Protein AF-A0A8H4KHN9-F1 (afdb_monomer)

Structure (mmCIF, N/CA/C/O backbone):
data_AF-A0A8H4KHN9-F1
#
_entry.id   AF-A0A8H4KHN9-F1
#
loop_
_atom_site.group_PDB
_atom_site.id
_atom_site.type_symbol
_atom_site.label_atom_id
_atom_site.label_alt_id
_atom_site.label_comp_id
_atom_site.label_asym_id
_atom_site.label_entity_id
_atom_site.label_seq_id
_atom_site.pdbx_PDB_ins_code
_atom_site.Cartn_x
_atom_site.Cartn_y
_atom_site.Cartn_z
_atom_site.occupancy
_atom_site.B_iso_or_equiv
_atom_site.auth_seq_id
_atom_site.auth_comp_id
_atom_site.auth_asym_id
_atom_site.auth_atom_id
_atom_site.pdbx_PDB_model_num
ATOM 1 N N . MET A 1 1 ? -5.898 2.850 61.031 1.00 52.34 1 MET A N 1
ATOM 2 C CA . MET A 1 1 ? -7.218 2.219 60.803 1.00 52.34 1 MET A CA 1
ATOM 3 C C . MET A 1 1 ? -7.145 1.447 59.498 1.00 52.34 1 MET A C 1
ATOM 5 O O . MET A 1 1 ? -6.748 2.032 58.503 1.00 52.34 1 MET A O 1
ATOM 9 N N . SER A 1 2 ? -7.399 0.137 59.516 1.00 74.75 2 SER A N 1
ATOM 10 C CA . SER A 1 2 ? -7.286 -0.709 58.318 1.00 74.75 2 SER A CA 1
ATOM 11 C C . SER A 1 2 ? -8.537 -0.544 57.448 1.00 74.75 2 SER A C 1
ATOM 13 O O . SER A 1 2 ? -9.658 -0.592 57.956 1.00 74.75 2 SER A O 1
ATOM 15 N N . GLU A 1 3 ? -8.353 -0.301 56.149 1.00 82.88 3 GLU A N 1
ATOM 16 C CA . GLU A 1 3 ? -9.468 -0.169 55.214 1.00 82.88 3 GLU A CA 1
ATOM 17 C C . GLU A 1 3 ? -10.210 -1.497 55.030 1.00 82.88 3 GLU A C 1
ATOM 19 O O . GLU A 1 3 ? -9.611 -2.574 54.878 1.00 82.88 3 GLU A O 1
ATOM 24 N N . SER A 1 4 ? -11.540 -1.401 54.952 1.00 90.25 4 SER A N 1
ATOM 25 C CA . SER A 1 4 ? -12.401 -2.542 54.654 1.00 90.25 4 SER A CA 1
ATOM 26 C C . SER A 1 4 ? -12.064 -3.151 53.285 1.00 90.25 4 SER A C 1
ATOM 28 O O . SER A 1 4 ? -11.667 -2.454 52.346 1.00 90.25 4 SER A O 1
ATOM 30 N N . LYS A 1 5 ? -12.270 -4.465 53.136 1.00 90.62 5 LYS A N 1
ATOM 31 C CA . LYS A 1 5 ? -12.085 -5.163 51.849 1.00 90.62 5 LYS A CA 1
ATOM 32 C C . LYS A 1 5 ? -12.948 -4.556 50.732 1.00 90.62 5 LYS A C 1
ATOM 34 O O . LYS A 1 5 ? -12.522 -4.493 49.585 1.00 90.62 5 LYS A O 1
ATOM 39 N N . ALA A 1 6 ? -14.145 -4.074 51.071 1.00 90.50 6 ALA A N 1
ATOM 40 C CA . ALA A 1 6 ? -15.056 -3.457 50.112 1.00 90.50 6 ALA A CA 1
ATOM 41 C C . ALA A 1 6 ? -14.509 -2.133 49.557 1.00 90.50 6 ALA A C 1
ATOM 43 O O . ALA A 1 6 ? -14.646 -1.877 48.362 1.00 90.50 6 ALA A O 1
ATOM 44 N N . THR A 1 7 ? -13.873 -1.316 50.401 1.00 91.75 7 THR A N 1
ATOM 45 C CA . THR A 1 7 ? -13.259 -0.044 49.993 1.00 91.75 7 THR A CA 1
ATOM 46 C C . THR A 1 7 ? -12.111 -0.289 49.018 1.00 91.75 7 THR A C 1
ATOM 48 O O . THR A 1 7 ? -12.114 0.269 47.921 1.00 91.75 7 THR A O 1
ATOM 51 N N . ARG A 1 8 ? -11.211 -1.220 49.358 1.00 91.25 8 ARG A N 1
ATOM 52 C CA . ARG A 1 8 ? -10.087 -1.615 48.496 1.00 91.25 8 ARG A CA 1
ATOM 53 C C . ARG A 1 8 ? -10.543 -2.135 47.134 1.00 91.25 8 ARG A C 1
ATOM 55 O O . ARG A 1 8 ? -10.016 -1.717 46.110 1.00 91.25 8 ARG A O 1
ATOM 62 N N . ASN A 1 9 ? -11.574 -2.981 47.101 1.00 87.81 9 ASN A N 1
ATOM 63 C CA . ASN A 1 9 ? -12.101 -3.509 45.839 1.00 87.81 9 ASN A CA 1
ATOM 64 C C . ASN A 1 9 ? -12.692 -2.414 44.935 1.00 87.81 9 ASN A C 1
ATOM 66 O O . ASN A 1 9 ? -12.562 -2.496 43.716 1.00 87.81 9 ASN A O 1
ATOM 70 N N . ARG A 1 10 ? -13.335 -1.383 45.504 1.00 86.75 10 ARG A N 1
ATOM 71 C CA . ARG A 1 10 ? -13.871 -0.255 44.719 1.00 86.75 10 ARG A CA 1
ATOM 72 C C . ARG A 1 10 ? -12.759 0.618 44.147 1.00 86.75 10 ARG A C 1
ATOM 74 O O . ARG A 1 10 ? -12.836 0.976 42.978 1.00 86.75 10 ARG A O 1
ATOM 81 N N . GLN A 1 11 ? -11.733 0.919 44.944 1.00 89.69 11 GLN A N 1
ATOM 82 C CA . GLN A 1 11 ? -10.565 1.676 44.485 1.00 89.69 11 GLN A CA 1
ATOM 83 C C . GLN A 1 11 ? -9.828 0.928 43.367 1.00 89.69 11 GLN A C 1
ATOM 85 O O . GLN A 1 11 ? -9.587 1.497 42.307 1.00 89.69 11 GLN A O 1
ATOM 90 N N . ALA A 1 12 ? -9.563 -0.369 43.557 1.00 86.75 12 ALA A N 1
ATOM 91 C CA . ALA A 1 12 ? -8.930 -1.203 42.537 1.00 86.75 12 ALA A CA 1
ATOM 92 C C . ALA A 1 12 ? -9.738 -1.219 41.232 1.00 86.75 12 ALA A C 1
ATOM 94 O O . ALA A 1 12 ? -9.168 -1.137 40.148 1.00 86.75 12 ALA A O 1
ATOM 95 N N . GLN A 1 13 ? -11.070 -1.273 41.323 1.00 83.44 13 GLN A N 1
ATOM 96 C CA . GLN A 1 13 ? -11.924 -1.230 40.143 1.00 83.44 13 GLN A CA 1
ATOM 97 C C . GLN A 1 13 ? -11.891 0.132 39.433 1.00 83.44 13 GLN A C 1
ATOM 99 O O . GLN A 1 13 ? -11.886 0.158 38.205 1.00 83.44 13 GLN A O 1
ATOM 104 N N . ALA A 1 14 ? -11.879 1.242 40.174 1.00 86.12 14 ALA A N 1
ATOM 105 C CA . ALA A 1 14 ? -11.797 2.580 39.589 1.00 86.12 14 ALA A CA 1
ATOM 106 C C . ALA A 1 14 ? -10.501 2.751 38.781 1.00 86.12 14 ALA A C 1
ATOM 108 O O . ALA A 1 14 ? -10.564 3.095 37.604 1.00 86.12 14 ALA A O 1
ATOM 109 N N . ILE A 1 15 ? -9.364 2.362 39.366 1.00 88.19 15 ILE A N 1
ATOM 110 C CA . ILE A 1 15 ? -8.051 2.371 38.701 1.00 88.19 15 ILE A CA 1
ATOM 111 C C . ILE A 1 15 ? -8.074 1.508 37.431 1.00 88.19 15 ILE A C 1
ATOM 113 O O . ILE A 1 15 ? -7.540 1.876 36.388 1.00 88.19 15 ILE A O 1
ATOM 117 N N . LEU A 1 16 ? -8.714 0.339 37.500 1.00 83.25 16 LEU A N 1
ATOM 118 C CA . LEU A 1 16 ? -8.806 -0.574 36.365 1.00 83.25 16 LEU A CA 1
ATOM 119 C C . LEU A 1 16 ? -9.617 0.021 35.199 1.00 83.25 16 LEU A C 1
ATOM 121 O O . LEU A 1 16 ? -9.246 -0.159 34.037 1.00 83.25 16 LEU A O 1
ATOM 125 N N . ILE A 1 17 ? -10.718 0.712 35.508 1.00 84.31 17 ILE A N 1
ATOM 126 C CA . ILE A 1 17 ? -11.566 1.394 34.522 1.00 84.31 17 ILE A CA 1
ATOM 127 C C . ILE A 1 17 ? -10.824 2.580 33.902 1.00 84.31 17 ILE A C 1
ATOM 129 O O . ILE A 1 17 ? -10.904 2.754 32.694 1.00 84.31 17 ILE A O 1
ATOM 133 N N . GLU A 1 18 ? -10.075 3.351 34.687 1.00 86.12 18 GLU A N 1
ATOM 134 C CA . GLU A 1 18 ? -9.293 4.482 34.168 1.00 86.12 18 GLU A CA 1
ATOM 135 C C . GLU A 1 18 ? -8.203 4.038 33.189 1.00 86.12 18 GLU A C 1
ATOM 137 O O . GLU A 1 18 ? -8.020 4.666 32.152 1.00 86.12 18 GLU A O 1
ATOM 142 N N . ASN A 1 19 ? -7.514 2.932 33.482 1.00 86.50 19 ASN A N 1
ATOM 143 C CA . ASN A 1 19 ? -6.379 2.493 32.668 1.00 86.50 19 ASN A CA 1
ATOM 144 C C . ASN A 1 19 ? -6.775 1.680 31.429 1.00 86.50 19 ASN A C 1
ATOM 146 O O . ASN A 1 19 ? -6.067 1.695 30.429 1.00 86.50 19 ASN A O 1
ATOM 150 N N . THR A 1 20 ? -7.851 0.892 31.516 1.00 84.44 20 THR A N 1
ATOM 151 C CA . THR A 1 20 ? -8.193 -0.113 30.484 1.00 84.44 20 THR A CA 1
ATOM 152 C C . THR A 1 20 ? -9.673 -0.144 30.120 1.00 84.44 20 THR A C 1
ATOM 154 O O . THR A 1 20 ? -10.089 -0.933 29.270 1.00 84.44 20 THR A O 1
ATOM 157 N N . GLY A 1 21 ? -10.490 0.660 30.795 1.00 82.31 21 GLY A N 1
ATOM 158 C CA . GLY A 1 21 ? -11.908 0.762 30.504 1.00 82.31 21 GLY A CA 1
ATOM 159 C C . GLY A 1 21 ? -12.161 1.658 29.301 1.00 82.31 21 GLY A C 1
ATOM 160 O O . GLY A 1 21 ? -11.414 2.590 29.014 1.00 82.31 21 GLY A O 1
ATOM 161 N N . PHE A 1 22 ? -13.262 1.390 28.616 1.00 84.12 22 PHE A N 1
ATOM 162 C CA . PHE A 1 22 ? -13.767 2.240 27.550 1.00 84.12 22 PHE A CA 1
ATOM 163 C C . PHE A 1 22 ? -15.240 2.555 27.796 1.00 84.12 22 PHE A C 1
ATOM 165 O O . PHE A 1 22 ? -15.993 1.768 28.383 1.00 84.12 22 PHE A O 1
ATOM 172 N N . LEU A 1 23 ? -15.638 3.754 27.380 1.00 85.38 23 LEU A N 1
ATOM 173 C CA . LEU A 1 23 ? -17.018 4.200 27.465 1.00 85.38 23 LEU A CA 1
ATOM 174 C C . LEU A 1 23 ? -17.820 3.510 26.360 1.00 85.38 23 LEU A C 1
ATOM 176 O O . LEU A 1 23 ? -17.459 3.589 25.189 1.00 85.38 23 LEU A O 1
ATOM 180 N N . ILE A 1 24 ? -18.908 2.847 26.739 1.00 84.81 24 ILE A N 1
ATOM 181 C CA . ILE A 1 24 ? -19.846 2.229 25.799 1.00 84.81 24 ILE A CA 1
ATOM 182 C C . ILE A 1 24 ? -21.194 2.935 25.847 1.00 84.81 24 ILE A C 1
ATOM 184 O O . ILE A 1 24 ? -21.484 3.710 26.765 1.00 84.81 24 ILE A O 1
ATOM 188 N N . MET A 1 25 ? -22.039 2.622 24.864 1.00 83.50 25 MET A N 1
ATOM 189 C CA . MET A 1 25 ? -23.437 3.034 24.887 1.00 83.50 25 MET A CA 1
ATOM 190 C C . MET A 1 25 ? -24.092 2.607 26.207 1.00 83.50 25 MET A C 1
ATOM 192 O O . MET A 1 25 ? -23.848 1.494 26.689 1.00 83.50 25 MET A O 1
ATOM 196 N N . PRO A 1 26 ? -24.887 3.489 26.834 1.00 83.62 26 PRO A N 1
ATOM 197 C CA . PRO A 1 26 ? -25.480 3.186 28.117 1.00 83.62 26 PRO A CA 1
ATOM 198 C C . PRO A 1 26 ? -26.442 2.005 27.984 1.00 83.62 26 PRO A C 1
ATOM 200 O O . PRO A 1 26 ? -27.296 1.959 27.106 1.00 83.62 26 PRO A O 1
ATOM 203 N N . CYS A 1 27 ? -26.287 1.019 28.865 1.00 84.00 27 CYS A N 1
ATOM 204 C CA . CYS A 1 27 ? -27.219 -0.097 28.927 1.00 84.00 27 CYS A CA 1
ATOM 205 C C . CYS A 1 27 ? -28.542 0.338 29.575 1.00 84.00 27 CYS A C 1
ATOM 207 O O . CYS A 1 27 ? -28.587 1.349 30.281 1.00 84.00 27 CYS A O 1
ATOM 209 N N . GLY A 1 28 ? -29.592 -0.481 29.449 1.00 83.06 28 GLY A N 1
ATOM 210 C CA . GLY A 1 28 ? -30.911 -0.192 30.036 1.00 83.06 28 GLY A CA 1
ATOM 211 C C . GLY A 1 28 ? -30.921 -0.002 31.563 1.00 83.06 28 GLY A C 1
ATOM 212 O O . GLY A 1 28 ? -31.912 0.450 32.123 1.00 83.06 28 GLY A O 1
ATOM 213 N N . TYR A 1 29 ? -29.819 -0.312 32.257 1.00 84.19 29 TYR A N 1
ATOM 214 C CA . TYR A 1 29 ? -29.619 0.026 33.669 1.00 84.19 29 TYR A CA 1
ATOM 215 C C . TYR A 1 29 ? -29.008 1.424 33.881 1.00 84.19 29 TYR A C 1
ATOM 217 O O . TYR A 1 29 ? -29.370 2.119 34.836 1.00 84.19 29 TYR A O 1
ATOM 225 N N . CYS A 1 30 ? -28.043 1.808 33.041 1.00 87.62 30 CYS A N 1
ATOM 226 C CA . CYS A 1 30 ? -27.278 3.051 33.155 1.00 87.62 30 CYS A CA 1
ATOM 227 C C . CYS A 1 30 ? -28.046 4.248 32.584 1.00 87.62 30 CYS A C 1
ATOM 229 O O . CYS A 1 30 ? -28.037 5.315 33.196 1.00 87.62 30 CYS A O 1
ATOM 231 N N . GLU A 1 31 ? -28.743 4.049 31.464 1.00 88.62 31 GLU A N 1
ATOM 232 C CA . GLU A 1 31 ? -29.464 5.098 30.739 1.00 88.62 31 GLU A CA 1
ATOM 233 C C . GLU A 1 31 ? -30.548 5.786 31.592 1.00 88.62 31 GLU A C 1
ATOM 235 O O . GLU A 1 31 ? -30.469 7.005 31.752 1.00 88.62 31 GLU A O 1
ATOM 240 N N . PRO A 1 32 ? -31.466 5.069 32.281 1.00 92.69 32 PRO A N 1
ATOM 241 C CA . PRO A 1 32 ? -32.512 5.721 33.079 1.00 92.69 32 PRO A CA 1
ATOM 242 C C . PRO A 1 32 ? -31.973 6.456 34.313 1.00 92.69 32 PRO A C 1
ATOM 244 O O . PRO A 1 32 ? -32.683 7.243 34.931 1.00 92.69 32 PRO A O 1
ATOM 247 N N . ARG A 1 33 ? -30.727 6.171 34.712 1.00 91.00 33 ARG A N 1
ATOM 248 C CA . ARG A 1 33 ? -30.069 6.775 35.878 1.00 91.00 33 ARG A CA 1
ATOM 249 C C . ARG A 1 33 ? -29.111 7.905 35.503 1.00 91.00 33 ARG A C 1
ATOM 251 O O . ARG A 1 33 ? -28.454 8.439 36.392 1.00 91.00 33 ARG A O 1
ATOM 258 N N . GLY A 1 34 ? -28.982 8.230 34.214 1.00 89.38 34 GLY A N 1
ATOM 259 C CA . GLY A 1 34 ? -28.007 9.212 33.734 1.00 89.38 34 GLY A CA 1
ATOM 260 C C . GLY A 1 34 ? -26.556 8.817 34.035 1.00 89.38 34 GLY A C 1
ATOM 261 O O . GLY A 1 34 ? -25.696 9.682 34.191 1.00 89.38 34 GLY A O 1
ATOM 262 N N . LEU A 1 35 ? -26.274 7.515 34.167 1.00 86.19 35 LEU A N 1
ATOM 263 C CA . LEU A 1 35 ? -24.938 7.010 34.469 1.00 86.19 35 LEU A CA 1
ATOM 264 C C . LEU A 1 35 ? -24.182 6.690 33.180 1.00 86.19 35 LEU A C 1
ATOM 266 O O . LEU A 1 35 ? -24.725 6.101 32.247 1.00 86.19 35 LEU A O 1
ATOM 270 N N . LYS A 1 36 ? -22.884 6.999 33.167 1.00 84.25 36 LYS A N 1
ATOM 271 C CA . LYS A 1 36 ? -21.969 6.545 32.115 1.00 84.25 36 LYS A CA 1
ATOM 272 C C . LYS A 1 36 ? -21.735 5.042 32.247 1.00 84.25 36 LYS A C 1
ATOM 274 O O . LYS A 1 36 ? -21.476 4.551 33.348 1.00 84.25 36 LYS A O 1
ATOM 279 N N . CYS A 1 37 ? -21.817 4.317 31.134 1.00 85.44 37 CYS A N 1
ATOM 280 C CA . CYS A 1 37 ? -21.574 2.882 31.120 1.00 85.44 37 CYS A CA 1
ATOM 281 C C . CYS A 1 37 ?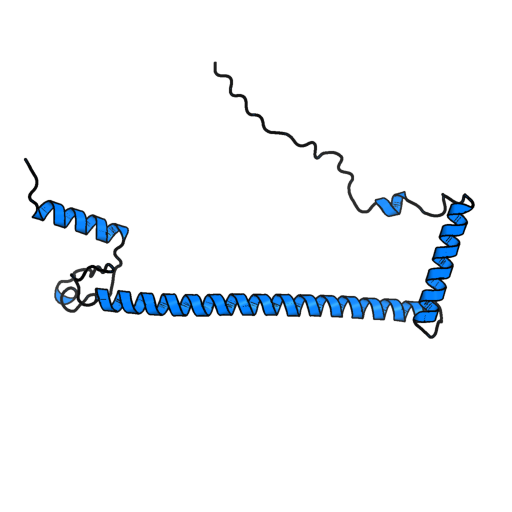 -20.131 2.600 30.708 1.00 85.44 37 CYS A C 1
ATOM 283 O O . CYS A 1 37 ? -19.720 2.885 29.587 1.00 85.44 37 CYS A O 1
ATOM 285 N N . TRP A 1 38 ? -19.367 2.052 31.644 1.00 81.69 38 TRP A N 1
ATOM 286 C CA . TRP A 1 38 ? -17.983 1.662 31.421 1.00 81.69 38 TRP A CA 1
ATOM 287 C C . TRP A 1 38 ? -17.913 0.160 31.197 1.00 81.69 38 TRP A C 1
ATOM 289 O O . TRP A 1 38 ? -18.398 -0.619 32.024 1.00 81.69 38 TRP A O 1
ATOM 299 N N . ALA A 1 39 ? -17.296 -0.235 30.090 1.00 80.06 39 ALA A N 1
ATOM 300 C CA . ALA A 1 39 ? -16.965 -1.618 29.814 1.00 80.06 39 ALA A CA 1
ATOM 301 C C . ALA A 1 39 ? -15.464 -1.835 29.965 1.00 80.06 39 ALA A C 1
ATOM 303 O O . ALA A 1 39 ? -14.646 -0.957 29.695 1.00 80.06 39 ALA A O 1
ATOM 304 N N . LYS A 1 4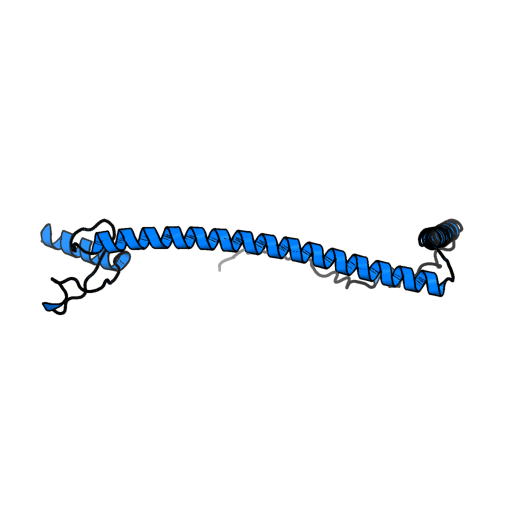0 ? -15.118 -3.044 30.390 1.00 80.75 40 LYS A N 1
ATOM 305 C CA . LYS A 1 40 ? -13.766 -3.568 30.312 1.00 80.75 40 LYS A CA 1
ATOM 306 C C . LYS A 1 40 ? -13.858 -5.022 29.892 1.00 80.75 40 LYS A C 1
ATOM 308 O O . LYS A 1 40 ? -14.709 -5.766 30.381 1.00 80.75 40 LYS A O 1
ATOM 313 N N . GLU A 1 41 ? -12.945 -5.429 29.029 1.00 73.12 41 GLU A N 1
ATOM 314 C CA . GLU A 1 41 ? -12.826 -6.819 28.629 1.00 73.12 41 GLU A CA 1
ATOM 315 C C . GLU A 1 41 ? -12.555 -7.740 29.838 1.00 73.12 41 GLU A C 1
ATOM 317 O O . GLU A 1 41 ? -11.726 -7.448 30.716 1.00 73.12 41 GLU A O 1
ATOM 322 N N . GLY A 1 42 ? -13.320 -8.835 29.907 1.00 70.12 42 GLY A N 1
ATOM 323 C CA . GLY A 1 42 ? -13.257 -9.830 30.981 1.00 70.12 42 GLY A CA 1
ATOM 324 C C . GLY A 1 42 ? -13.902 -9.408 32.308 1.00 70.12 42 GLY A C 1
ATOM 325 O O . GLY A 1 42 ? -13.709 -10.093 33.310 1.00 70.12 42 GLY A O 1
ATOM 326 N N . TYR A 1 43 ? -14.637 -8.290 32.354 1.00 71.44 43 TYR A N 1
ATOM 327 C CA . TYR A 1 43 ? -15.328 -7.813 33.558 1.00 71.44 43 TYR A CA 1
ATOM 328 C C . TYR A 1 43 ? -16.836 -7.664 33.319 1.00 71.44 43 TYR A C 1
ATOM 330 O O . TYR A 1 43 ? -17.291 -6.734 32.664 1.00 71.44 43 TYR A O 1
ATOM 338 N N . SER A 1 44 ? -17.626 -8.539 33.941 1.00 62.56 44 SER A N 1
ATOM 339 C CA . SER A 1 44 ? -19.048 -8.757 33.634 1.00 62.56 44 SER A CA 1
ATOM 340 C C . SER A 1 44 ? -20.045 -7.880 34.407 1.00 62.56 44 SER A C 1
ATOM 342 O O . SER A 1 44 ? -21.208 -8.249 34.570 1.00 62.56 44 SER A O 1
ATOM 344 N N . LYS A 1 45 ? -19.649 -6.697 34.905 1.00 71.56 45 LYS A N 1
ATOM 345 C CA . LYS A 1 45 ? -20.608 -5.828 35.628 1.00 71.56 45 LYS A CA 1
ATOM 346 C C . LYS A 1 45 ? -21.680 -5.218 34.722 1.00 71.56 45 LYS A C 1
ATOM 348 O O . LYS A 1 45 ? -22.713 -4.784 35.225 1.00 71.56 45 LYS A O 1
ATOM 353 N N . CYS A 1 46 ? -21.449 -5.195 33.413 1.00 72.81 46 CYS A N 1
ATOM 354 C CA . CYS A 1 46 ? -22.439 -4.803 32.423 1.00 72.81 46 CYS A CA 1
ATOM 355 C C . CYS A 1 46 ? -22.603 -5.938 31.414 1.00 72.81 46 CYS A C 1
ATOM 357 O O . CYS A 1 46 ? -21.640 -6.306 30.760 1.00 72.81 46 CYS A O 1
ATOM 359 N N . ALA A 1 47 ? -23.819 -6.451 31.219 1.00 70.00 47 ALA A N 1
ATOM 360 C CA . ALA A 1 47 ? -24.076 -7.524 30.250 1.00 70.00 47 ALA A CA 1
ATOM 361 C C . ALA A 1 47 ? -23.704 -7.155 28.797 1.00 70.00 47 ALA A C 1
ATOM 363 O O . ALA A 1 47 ? -23.570 -8.028 27.944 1.00 70.00 47 ALA A O 1
ATOM 364 N N . GLN A 1 48 ? -23.546 -5.862 28.493 1.00 73.38 48 GLN A N 1
ATOM 365 C CA . GLN A 1 48 ? -23.122 -5.406 27.172 1.00 73.38 48 GLN A CA 1
ATOM 366 C C . GLN A 1 48 ? -21.599 -5.477 26.966 1.00 73.38 48 GLN A C 1
ATOM 368 O O . GLN A 1 48 ? -21.173 -5.517 25.815 1.00 73.38 48 GLN A O 1
ATOM 373 N N . SER A 1 49 ? -20.777 -5.549 28.026 1.00 74.38 49 SER A N 1
ATOM 374 C CA . SER A 1 49 ? -19.308 -5.543 27.900 1.00 74.38 49 SER A CA 1
ATOM 375 C C . SER A 1 49 ? -18.786 -6.695 27.048 1.00 74.38 49 SER A C 1
ATOM 377 O O . SER A 1 49 ? -17.902 -6.493 26.222 1.00 74.38 49 SER A O 1
ATOM 379 N N . ASP A 1 50 ? -19.367 -7.884 27.207 1.00 78.38 50 ASP A N 1
ATOM 380 C CA . ASP A 1 50 ? -18.920 -9.088 26.504 1.00 78.38 50 ASP A CA 1
ATOM 381 C C . ASP A 1 50 ? -19.280 -9.038 25.016 1.00 78.38 50 ASP A C 1
ATOM 383 O O . ASP A 1 50 ? -18.502 -9.479 24.173 1.00 78.38 50 ASP A O 1
ATOM 387 N N . ARG A 1 51 ? -20.427 -8.429 24.678 1.00 81.50 51 ARG A N 1
ATOM 388 C CA . ARG A 1 51 ? -20.830 -8.197 23.283 1.00 81.50 51 ARG A CA 1
ATOM 389 C C . ARG A 1 51 ? -19.888 -7.218 22.593 1.00 81.50 51 ARG A C 1
ATOM 391 O O . ARG A 1 51 ? -19.431 -7.503 21.494 1.00 81.50 51 ARG A O 1
ATOM 398 N N . PHE A 1 52 ? -19.563 -6.104 23.250 1.00 80.06 52 PHE A N 1
ATOM 399 C CA . PHE A 1 52 ? -18.610 -5.134 22.710 1.00 80.06 52 PHE A CA 1
ATOM 400 C C . PHE A 1 52 ? -17.204 -5.721 22.579 1.00 80.06 52 PHE A C 1
ATOM 402 O O . PHE A 1 52 ? -16.548 -5.476 21.576 1.00 80.06 52 PHE A O 1
ATOM 409 N N . ALA A 1 53 ? -16.750 -6.528 23.541 1.00 81.50 53 ALA A N 1
ATOM 410 C CA . ALA A 1 53 ? -15.460 -7.207 23.440 1.00 81.50 53 ALA A CA 1
ATOM 411 C C . ALA A 1 53 ? -15.426 -8.202 22.267 1.00 81.50 53 ALA A C 1
ATOM 413 O O . ALA A 1 53 ? -14.462 -8.223 21.507 1.00 81.50 53 ALA A O 1
ATOM 414 N N . ALA A 1 54 ? -16.484 -8.997 22.083 1.00 85.38 54 ALA A N 1
ATOM 415 C CA . ALA A 1 54 ? -16.581 -9.926 20.958 1.00 85.38 54 ALA A CA 1
ATOM 416 C C . ALA A 1 54 ? -16.586 -9.199 19.605 1.00 85.38 54 ALA A C 1
ATOM 418 O O . ALA A 1 54 ? -15.892 -9.622 18.681 1.00 85.38 54 ALA A O 1
ATOM 419 N N . GLU A 1 55 ? -17.328 -8.096 19.513 1.00 87.31 55 GLU A N 1
ATOM 420 C CA . GLU A 1 55 ? -17.398 -7.274 18.308 1.00 87.31 55 GLU A CA 1
ATOM 421 C C . GLU A 1 55 ? -16.070 -6.573 18.017 1.00 87.31 55 GLU A C 1
ATOM 423 O O . GLU A 1 55 ? -15.599 -6.598 16.884 1.00 87.31 55 GLU A O 1
ATOM 428 N N . LYS A 1 56 ? -15.403 -6.040 19.046 1.00 86.31 56 LYS A N 1
ATOM 429 C CA . LYS A 1 56 ? -14.060 -5.466 18.919 1.00 86.31 56 LYS A CA 1
ATOM 430 C C . LYS A 1 56 ? -13.081 -6.486 18.334 1.00 86.31 56 LYS A C 1
ATOM 432 O O . LYS A 1 56 ? -12.445 -6.199 17.332 1.00 86.31 56 LYS A O 1
ATOM 437 N N . ARG A 1 57 ? -13.046 -7.709 18.876 1.00 90.06 57 ARG A N 1
ATOM 438 C CA . ARG A 1 57 ? -12.197 -8.788 18.340 1.00 90.06 57 ARG A CA 1
ATOM 439 C C . ARG A 1 57 ? -12.572 -9.209 16.921 1.00 90.06 57 ARG A C 1
ATOM 441 O O . ARG A 1 57 ? -11.753 -9.817 16.240 1.00 90.06 57 ARG A O 1
ATOM 448 N N . ARG A 1 58 ? -13.834 -9.037 16.508 1.00 95.44 58 ARG A N 1
ATOM 449 C CA . ARG A 1 58 ? -14.267 -9.293 15.125 1.00 95.44 58 ARG A CA 1
ATOM 450 C C . ARG A 1 58 ? -13.678 -8.236 14.200 1.00 95.44 58 ARG A C 1
ATOM 452 O O . ARG A 1 58 ? -13.058 -8.608 13.214 1.00 95.44 58 ARG A O 1
ATOM 459 N N . LEU A 1 59 ? -13.819 -6.965 14.570 1.00 95.94 59 LEU A N 1
ATOM 460 C CA . LEU A 1 59 ? -13.282 -5.838 13.813 1.00 95.94 59 LEU A CA 1
ATOM 461 C C . LEU A 1 59 ? -11.756 -5.872 13.729 1.00 95.94 59 LEU A C 1
ATOM 463 O O . LEU A 1 59 ? -11.238 -5.721 12.637 1.00 95.94 59 LEU A O 1
ATOM 467 N N . GLU A 1 60 ? -11.052 -6.168 14.823 1.00 94.19 60 GLU A N 1
ATOM 468 C CA . GLU A 1 60 ? -9.582 -6.301 14.825 1.00 94.19 60 GLU A CA 1
ATOM 469 C C . GLU A 1 60 ? -9.097 -7.374 13.832 1.00 94.19 60 GLU A C 1
ATOM 471 O O . GLU A 1 60 ? -8.086 -7.196 13.164 1.00 94.19 60 GLU A O 1
ATOM 476 N N . ARG A 1 61 ? -9.840 -8.480 13.679 1.00 97.50 61 ARG A N 1
ATOM 477 C CA . ARG A 1 61 ? -9.521 -9.516 12.680 1.00 97.50 61 ARG A CA 1
ATOM 478 C C . ARG A 1 61 ? -9.793 -9.055 11.252 1.00 97.50 61 ARG A C 1
ATOM 480 O O . ARG A 1 61 ? -9.053 -9.412 10.346 1.00 97.50 61 ARG A O 1
ATOM 487 N N . GLU A 1 62 ? -10.880 -8.320 11.038 1.00 97.44 62 GLU A N 1
ATOM 488 C CA . GLU A 1 62 ? -11.211 -7.764 9.720 1.00 97.44 62 GLU A CA 1
ATOM 489 C C . GLU A 1 62 ? -10.214 -6.675 9.307 1.00 97.44 62 GLU A C 1
ATOM 491 O O . GLU A 1 62 ? -9.808 -6.633 8.149 1.00 97.44 62 GLU A O 1
ATOM 496 N N . GLU A 1 63 ? -9.771 -5.858 10.263 1.00 97.75 63 GLU A N 1
ATOM 497 C CA . GLU A 1 63 ? -8.700 -4.876 10.109 1.00 97.75 63 GLU A CA 1
ATOM 498 C C . GLU A 1 63 ? -7.388 -5.560 9.717 1.00 97.75 63 GLU A C 1
ATOM 500 O O . GLU A 1 63 ? -6.836 -5.232 8.673 1.00 97.75 63 GLU A O 1
ATOM 505 N N . GLU A 1 64 ? -6.953 -6.586 10.455 1.00 97.88 64 GLU A N 1
ATOM 506 C CA . GLU A 1 64 ? -5.732 -7.338 10.131 1.00 97.88 64 GLU A CA 1
ATOM 507 C C . GLU A 1 64 ? -5.782 -7.956 8.719 1.00 97.88 64 GLU A C 1
ATOM 509 O O . GLU A 1 64 ? -4.792 -7.945 7.984 1.00 97.88 64 GLU A O 1
ATOM 514 N N . VAL A 1 65 ? -6.934 -8.488 8.295 1.00 98.12 65 VAL A N 1
ATOM 515 C CA . VAL A 1 65 ? -7.098 -9.020 6.930 1.00 98.12 65 VAL A CA 1
ATOM 516 C C . VAL A 1 65 ? -6.967 -7.907 5.887 1.00 98.12 65 VAL A C 1
ATOM 518 O O . VAL A 1 65 ? -6.240 -8.082 4.907 1.00 98.12 65 VAL A O 1
ATOM 521 N N . ALA A 1 66 ? -7.625 -6.767 6.105 1.00 98.12 66 ALA A N 1
ATOM 522 C CA . ALA A 1 66 ? -7.562 -5.626 5.196 1.00 98.12 66 ALA A CA 1
ATOM 523 C C . ALA A 1 66 ? -6.147 -5.021 5.118 1.00 98.12 66 ALA A C 1
ATOM 525 O O . ALA A 1 66 ? -5.686 -4.657 4.035 1.00 98.12 66 ALA A O 1
ATOM 526 N N . GLU A 1 67 ? -5.427 -4.954 6.239 1.00 98.19 67 GLU A N 1
ATOM 527 C CA . GLU A 1 67 ? -4.033 -4.503 6.289 1.00 98.19 67 GLU A CA 1
ATOM 528 C C . GLU A 1 67 ? -3.108 -5.431 5.495 1.00 98.19 67 GLU A C 1
ATOM 530 O O . GLU A 1 67 ? -2.281 -4.970 4.704 1.00 98.19 67 GLU A O 1
ATOM 535 N N . ASN A 1 68 ? -3.274 -6.746 5.645 1.00 98.06 68 ASN A N 1
ATOM 536 C CA . ASN A 1 68 ? -2.500 -7.722 4.883 1.00 98.06 68 ASN A CA 1
ATOM 537 C C . ASN A 1 68 ? -2.778 -7.633 3.374 1.00 98.0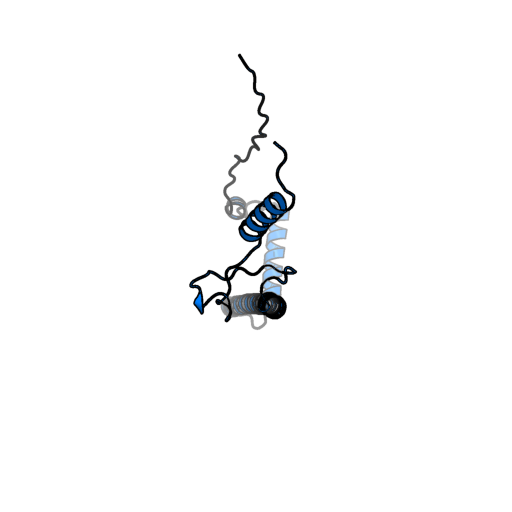6 68 ASN A C 1
ATOM 539 O O . ASN A 1 68 ? -1.846 -7.721 2.571 1.00 98.06 68 ASN A O 1
ATOM 543 N N . GLU A 1 69 ? -4.035 -7.429 2.975 1.00 98.31 69 GLU A N 1
ATOM 544 C CA . GLU A 1 69 ? -4.405 -7.218 1.571 1.00 98.31 69 GLU A CA 1
ATOM 545 C C . GLU A 1 69 ? -3.762 -5.942 1.006 1.00 98.31 69 GLU A C 1
ATOM 547 O O . GLU A 1 69 ? -3.188 -5.961 -0.087 1.00 98.31 69 GLU A O 1
ATOM 552 N N . LEU A 1 70 ? -3.764 -4.852 1.779 1.00 98.25 70 LEU A N 1
ATOM 553 C CA . LEU A 1 70 ? -3.110 -3.602 1.393 1.00 98.25 70 LEU A CA 1
ATOM 554 C C . LEU A 1 70 ? -1.606 -3.795 1.152 1.00 98.25 70 LEU A C 1
ATOM 556 O O . LEU A 1 70 ? -1.075 -3.306 0.151 1.00 98.25 70 LEU A O 1
ATOM 560 N N . LEU A 1 71 ? -0.924 -4.536 2.030 1.00 98.19 71 LEU A N 1
ATOM 561 C CA . LEU A 1 71 ? 0.502 -4.840 1.877 1.00 98.19 71 LEU A CA 1
ATOM 562 C C . LEU A 1 71 ? 0.786 -5.649 0.604 1.00 98.19 71 LEU A C 1
ATOM 564 O O . LEU A 1 71 ? 1.751 -5.358 -0.106 1.00 98.19 71 LEU A O 1
ATOM 568 N N . GLN A 1 72 ? -0.058 -6.631 0.277 1.00 98.00 72 GLN A N 1
ATOM 569 C CA . GLN A 1 72 ? 0.079 -7.415 -0.956 1.00 98.00 72 GLN A CA 1
ATOM 570 C C . GLN A 1 72 ? -0.119 -6.550 -2.205 1.00 98.00 72 GLN A C 1
ATOM 572 O O . GLN A 1 72 ? 0.675 -6.622 -3.146 1.00 98.00 72 GLN A O 1
ATOM 577 N N . LEU A 1 73 ? -1.136 -5.687 -2.209 1.00 97.75 73 LEU A N 1
ATOM 578 C CA . LEU A 1 73 ? -1.375 -4.758 -3.315 1.00 97.75 73 LEU A CA 1
ATOM 579 C C . LEU A 1 73 ? -0.207 -3.781 -3.493 1.00 97.75 73 LEU A C 1
ATOM 581 O O . LEU A 1 73 ? 0.209 -3.509 -4.620 1.00 97.75 73 LEU A O 1
ATOM 585 N N . GLN A 1 74 ? 0.381 -3.295 -2.398 1.00 98.19 74 GLN A N 1
ATOM 586 C CA . GLN A 1 74 ? 1.557 -2.428 -2.457 1.00 98.19 74 GLN A CA 1
ATOM 587 C C . GLN A 1 74 ? 2.762 -3.135 -3.101 1.00 98.19 74 GLN A C 1
ATOM 589 O O . GLN A 1 74 ? 3.486 -2.522 -3.891 1.00 98.19 74 GLN A O 1
ATOM 594 N N . GLN A 1 75 ? 2.968 -4.424 -2.814 1.00 98.25 75 GLN A N 1
ATOM 595 C CA . GLN A 1 75 ? 4.013 -5.223 -3.466 1.00 98.25 75 GLN A CA 1
ATOM 596 C C . GLN A 1 75 ? 3.773 -5.332 -4.977 1.00 98.25 75 GLN A C 1
ATOM 598 O O . GLN A 1 75 ? 4.685 -5.058 -5.758 1.00 98.25 75 GLN A O 1
ATOM 603 N N . GLN A 1 76 ? 2.540 -5.623 -5.397 1.00 98.19 76 GLN A N 1
ATOM 604 C CA . GLN A 1 76 ? 2.187 -5.704 -6.820 1.00 98.19 76 GLN A CA 1
ATOM 605 C C . GLN A 1 76 ? 2.423 -4.375 -7.547 1.00 98.19 76 GLN A C 1
ATOM 607 O O . GLN A 1 76 ? 2.973 -4.353 -8.650 1.00 98.19 76 GLN A O 1
ATOM 612 N N . VAL A 1 77 ? 2.069 -3.246 -6.924 1.00 98.50 77 VAL A N 1
ATOM 613 C CA . VAL A 1 77 ? 2.347 -1.916 -7.486 1.00 98.50 77 VAL A CA 1
ATOM 614 C C . VAL A 1 77 ? 3.848 -1.718 -7.700 1.00 98.50 77 VAL A C 1
ATOM 616 O O . VAL A 1 77 ? 4.252 -1.273 -8.775 1.00 98.50 77 VAL A O 1
ATOM 619 N N . ASN A 1 78 ? 4.686 -2.094 -6.733 1.00 97.81 78 ASN A N 1
ATOM 620 C CA . ASN A 1 78 ? 6.142 -1.970 -6.854 1.00 97.81 78 ASN A CA 1
ATOM 621 C C . ASN A 1 78 ? 6.717 -2.852 -7.976 1.00 97.81 78 ASN A C 1
ATOM 623 O O . ASN A 1 78 ? 7.603 -2.416 -8.722 1.00 97.81 78 ASN A O 1
ATOM 627 N N . GLU A 1 79 ? 6.203 -4.071 -8.141 1.00 98.25 79 GLU A N 1
ATOM 628 C CA . GLU A 1 79 ? 6.595 -4.975 -9.227 1.00 98.25 79 GLU A CA 1
ATOM 629 C C . GLU A 1 79 ? 6.224 -4.404 -10.601 1.00 98.25 79 GLU A C 1
ATOM 631 O O . GLU A 1 79 ? 7.061 -4.350 -11.515 1.00 98.25 79 GLU A O 1
ATOM 636 N N . HIS A 1 80 ? 4.984 -3.929 -10.744 1.00 97.88 80 HIS A N 1
ATOM 637 C CA . HIS A 1 80 ? 4.495 -3.326 -11.980 1.00 97.88 80 HIS A CA 1
ATOM 638 C C . HIS A 1 80 ? 5.228 -2.028 -12.315 1.00 97.88 80 HIS A C 1
ATOM 640 O O . HIS A 1 80 ? 5.597 -1.825 -13.475 1.00 97.88 80 HIS A O 1
ATOM 646 N N . LEU A 1 81 ? 5.521 -1.195 -11.317 1.00 98.44 81 LEU A N 1
ATOM 647 C CA . LEU A 1 81 ? 6.312 0.019 -11.491 1.00 98.44 81 LEU A CA 1
ATOM 648 C C . LEU A 1 81 ? 7.734 -0.307 -11.960 1.00 98.44 81 LEU A C 1
ATOM 650 O O . LEU A 1 81 ? 8.210 0.268 -12.937 1.00 98.44 81 LEU A O 1
ATOM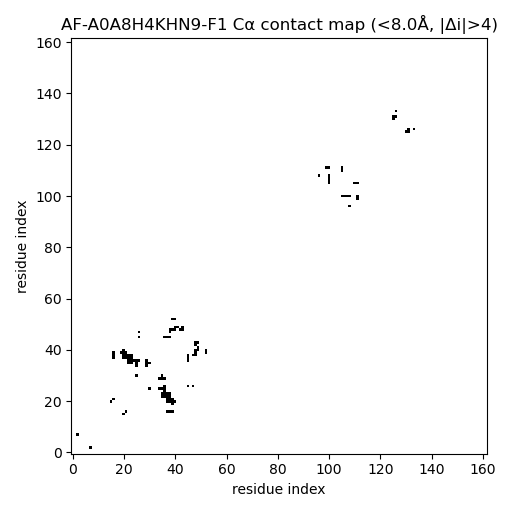 654 N N . SER A 1 82 ? 8.386 -1.290 -11.338 1.00 97.88 82 SER A N 1
ATOM 655 C CA . SER A 1 82 ? 9.726 -1.737 -11.738 1.00 97.88 82 SER A CA 1
ATOM 656 C C . SER A 1 82 ? 9.745 -2.264 -13.175 1.00 97.88 82 SER A C 1
ATOM 658 O O . SER A 1 82 ? 10.672 -1.987 -13.941 1.00 97.88 82 SER A O 1
ATOM 660 N N . ARG A 1 83 ? 8.710 -3.012 -13.578 1.00 98.00 83 ARG A N 1
ATOM 661 C CA . ARG A 1 83 ? 8.548 -3.471 -14.964 1.00 98.00 83 ARG A CA 1
ATOM 662 C C . ARG A 1 83 ? 8.356 -2.299 -15.925 1.00 98.00 83 ARG A C 1
ATOM 664 O O . ARG A 1 83 ? 8.980 -2.294 -16.984 1.00 98.00 83 ARG A O 1
ATOM 671 N N . LEU A 1 84 ? 7.530 -1.322 -15.559 1.00 98.38 84 LEU A N 1
ATOM 672 C CA . LEU A 1 84 ? 7.280 -0.133 -16.370 1.00 98.38 84 LEU A CA 1
ATOM 673 C C . LEU A 1 84 ? 8.559 0.684 -16.574 1.00 98.38 84 LEU A C 1
ATOM 675 O O . LEU A 1 84 ? 8.876 1.047 -17.703 1.00 98.38 84 LEU A O 1
ATOM 679 N N . MET A 1 85 ? 9.334 0.900 -15.509 1.00 97.12 85 MET A N 1
ATOM 680 C CA . MET A 1 85 ? 10.622 1.591 -15.584 1.00 97.12 85 MET A CA 1
ATOM 681 C C . MET A 1 85 ? 11.586 0.887 -16.544 1.00 97.12 85 MET A C 1
ATOM 683 O O . MET A 1 85 ? 12.165 1.541 -17.409 1.00 97.12 85 MET A O 1
ATOM 687 N N . ARG A 1 86 ? 11.706 -0.448 -16.465 1.00 98.12 86 ARG A N 1
ATOM 688 C CA . ARG A 1 86 ? 12.539 -1.219 -17.406 1.00 98.12 86 ARG A CA 1
ATOM 689 C C . ARG A 1 86 ? 12.090 -1.040 -18.853 1.00 98.12 86 ARG A C 1
ATOM 691 O O . ARG A 1 86 ? 12.927 -0.794 -19.714 1.00 98.12 86 ARG A O 1
ATOM 698 N N . LEU A 1 87 ? 10.786 -1.126 -19.115 1.00 98.44 87 LEU A N 1
ATOM 699 C CA . LEU A 1 87 ? 10.239 -0.933 -20.461 1.00 98.44 87 LEU A CA 1
ATOM 700 C C . LEU A 1 87 ? 10.487 0.487 -20.983 1.00 98.44 87 LEU A C 1
ATOM 702 O O . LEU A 1 87 ? 10.809 0.656 -22.156 1.00 98.44 87 LEU A O 1
ATOM 706 N N . HIS A 1 88 ? 10.387 1.505 -20.126 1.00 97.75 88 HIS A N 1
ATOM 707 C CA . HIS A 1 88 ? 10.723 2.881 -20.495 1.00 97.75 88 HIS A CA 1
ATOM 708 C C . HIS A 1 88 ? 12.203 3.026 -20.863 1.00 97.75 88 HIS A C 1
ATOM 710 O O . HIS A 1 88 ? 12.510 3.618 -21.897 1.00 97.75 88 HIS A O 1
ATOM 716 N N . CYS A 1 89 ? 13.111 2.451 -20.069 1.00 97.75 89 CYS A N 1
ATOM 717 C CA . CYS A 1 89 ? 14.541 2.449 -20.379 1.00 97.75 89 CYS A CA 1
ATOM 718 C C . CYS A 1 89 ? 14.835 1.722 -21.697 1.00 97.75 89 CYS A C 1
ATOM 720 O O . CYS A 1 89 ? 15.524 2.275 -22.546 1.00 97.75 89 CYS A O 1
ATOM 722 N N . GLN A 1 90 ? 14.263 0.532 -21.904 1.00 96.31 90 GLN A N 1
ATOM 723 C CA . GLN A 1 90 ? 14.427 -0.239 -23.142 1.00 96.31 90 GLN A CA 1
ATOM 724 C C . GLN A 1 90 ? 13.911 0.525 -24.362 1.00 96.31 90 GLN A C 1
ATOM 726 O O . GLN A 1 90 ? 14.590 0.592 -25.381 1.00 96.31 90 GLN A O 1
ATOM 731 N N . LYS A 1 91 ? 12.733 1.150 -24.254 1.00 97.75 91 LYS A N 1
ATOM 732 C CA . LYS A 1 91 ? 12.181 1.981 -25.327 1.00 97.75 91 LYS A CA 1
ATOM 733 C C . LYS A 1 91 ? 13.112 3.144 -25.663 1.00 97.75 91 LYS A C 1
ATOM 735 O O . LYS A 1 91 ? 13.365 3.377 -26.838 1.00 97.75 91 LYS A O 1
ATOM 740 N N . LYS A 1 92 ? 13.620 3.854 -24.651 1.00 96.56 92 LYS A N 1
ATOM 741 C CA . LYS A 1 92 ? 14.543 4.981 -24.846 1.00 96.56 92 LYS A CA 1
ATOM 742 C C . LYS A 1 92 ? 15.836 4.526 -25.524 1.00 96.56 92 LYS A C 1
ATOM 744 O O . LYS A 1 92 ? 16.235 5.135 -26.504 1.00 96.56 92 LYS A O 1
ATOM 749 N N . GLN A 1 93 ? 16.416 3.413 -25.074 1.00 95.19 93 GLN A N 1
ATOM 750 C CA . GLN A 1 93 ? 17.612 2.828 -25.687 1.00 95.19 93 GLN A CA 1
ATOM 751 C C . GLN A 1 93 ? 17.380 2.415 -27.142 1.00 95.19 93 GLN A C 1
ATOM 753 O O . GLN A 1 93 ? 18.236 2.653 -27.984 1.00 95.19 93 GLN A O 1
ATOM 758 N N . LEU A 1 94 ? 16.226 1.821 -27.460 1.00 95.81 94 LEU A N 1
ATOM 759 C CA . LEU A 1 94 ? 15.877 1.481 -28.842 1.00 95.81 94 LEU A CA 1
ATOM 760 C C . LEU A 1 94 ? 15.714 2.724 -29.717 1.00 95.81 94 LEU A C 1
ATOM 762 O O . LEU A 1 94 ? 16.134 2.706 -30.867 1.00 95.81 94 LEU A O 1
ATOM 766 N N . GLN A 1 95 ? 15.122 3.795 -29.185 1.00 95.44 95 GLN A N 1
ATOM 767 C CA . GLN A 1 95 ? 15.007 5.065 -29.903 1.00 95.44 95 GLN A CA 1
ATOM 768 C C . GLN A 1 95 ? 16.383 5.684 -30.156 1.00 95.44 95 GLN A C 1
ATOM 770 O O . GLN A 1 95 ? 16.695 6.003 -31.293 1.00 95.44 95 GLN A O 1
ATOM 775 N N . GLU A 1 96 ? 17.232 5.766 -29.130 1.00 94.69 96 GLU A N 1
ATOM 776 C CA . GLU A 1 96 ? 18.599 6.289 -29.248 1.00 94.69 96 GLU A CA 1
ATOM 777 C C . GLU A 1 96 ? 19.432 5.486 -30.254 1.00 94.69 96 GLU A C 1
ATOM 779 O O . GLU A 1 96 ? 20.072 6.067 -31.127 1.00 94.69 96 GLU A O 1
ATOM 784 N N . ARG A 1 97 ? 19.374 4.151 -30.181 1.00 92.25 97 ARG A N 1
ATOM 785 C CA . ARG A 1 97 ? 20.053 3.265 -31.133 1.00 92.25 97 ARG A CA 1
ATOM 786 C C . ARG A 1 97 ? 19.497 3.410 -32.552 1.00 92.25 97 ARG A C 1
ATOM 788 O O . ARG A 1 97 ? 20.274 3.476 -33.495 1.00 92.25 97 ARG A O 1
ATOM 795 N N . SER A 1 98 ? 18.178 3.520 -32.714 1.00 93.94 98 SER A N 1
ATOM 796 C CA . SER A 1 98 ? 17.556 3.772 -34.020 1.00 93.94 98 SER A CA 1
ATOM 797 C C . SER A 1 98 ? 17.995 5.115 -34.612 1.00 93.94 98 SER A C 1
ATOM 799 O O . SER A 1 98 ? 18.267 5.192 -35.808 1.00 93.94 98 SER A O 1
ATOM 801 N N . ASP A 1 99 ? 18.077 6.167 -33.797 1.00 95.06 99 ASP A N 1
ATOM 802 C CA . ASP A 1 99 ? 18.552 7.484 -34.230 1.00 95.06 99 ASP A CA 1
ATOM 803 C C . ASP A 1 99 ? 20.040 7.437 -34.618 1.00 95.06 99 ASP A C 1
ATOM 805 O O . ASP A 1 99 ? 20.453 8.078 -35.586 1.00 95.06 99 ASP A O 1
ATOM 809 N N . GLU A 1 100 ? 20.848 6.651 -33.900 1.00 93.44 100 GLU A N 1
ATOM 810 C CA . GLU A 1 100 ? 22.259 6.411 -34.222 1.00 93.44 100 GLU A CA 1
ATOM 811 C C . GLU A 1 100 ? 22.435 5.664 -35.543 1.00 93.44 100 GLU A C 1
ATOM 813 O O . GLU A 1 100 ? 23.226 6.091 -36.386 1.00 93.44 100 GLU A O 1
ATOM 818 N N . MET A 1 101 ? 21.654 4.606 -35.765 1.00 93.88 101 MET A N 1
ATOM 819 C CA . MET A 1 101 ? 21.660 3.866 -37.026 1.00 93.88 101 MET A CA 1
ATOM 820 C C . MET A 1 101 ? 21.353 4.781 -38.216 1.00 93.88 101 MET A C 1
ATOM 822 O O . MET A 1 101 ? 22.051 4.736 -39.229 1.00 93.88 101 MET A O 1
ATOM 826 N N . LEU A 1 102 ? 20.365 5.673 -38.072 1.00 93.38 102 LEU A N 1
ATOM 827 C CA . LEU A 1 102 ? 20.041 6.676 -39.089 1.00 93.38 102 LEU A CA 1
ATOM 828 C C . LEU A 1 102 ? 21.178 7.682 -39.294 1.00 93.38 102 LEU A C 1
ATOM 830 O O . LEU A 1 102 ? 21.482 8.037 -40.432 1.00 93.38 102 LEU A O 1
ATOM 834 N N . ARG A 1 103 ? 21.823 8.139 -38.215 1.00 93.25 103 ARG A N 1
ATOM 835 C CA . ARG A 1 103 ? 22.931 9.104 -38.292 1.00 93.25 103 ARG A CA 1
ATOM 836 C C . ARG A 1 103 ? 24.157 8.522 -38.990 1.00 93.25 103 ARG A C 1
ATOM 838 O O . ARG A 1 103 ? 24.786 9.218 -39.783 1.00 93.25 103 ARG A O 1
ATOM 845 N N . ARG A 1 104 ? 24.494 7.267 -38.685 1.00 90.50 104 ARG A N 1
ATOM 846 C CA . ARG A 1 104 ? 25.656 6.555 -39.240 1.00 90.50 104 ARG A CA 1
ATOM 847 C C . ARG A 1 104 ? 25.350 5.825 -40.547 1.00 90.50 104 ARG A C 1
ATOM 849 O O . ARG A 1 104 ? 26.265 5.289 -41.162 1.00 90.50 104 ARG A O 1
ATOM 856 N N . ASN A 1 105 ? 24.091 5.853 -40.988 1.00 92.31 105 ASN A N 1
ATOM 857 C CA . ASN A 1 105 ? 23.614 5.204 -42.204 1.00 92.31 105 ASN A CA 1
ATOM 858 C C . ASN A 1 105 ? 23.934 3.697 -42.235 1.00 92.31 105 ASN A C 1
ATOM 860 O O . ASN A 1 105 ? 24.461 3.182 -43.221 1.00 92.31 105 ASN A O 1
ATOM 864 N N . VAL A 1 106 ? 23.627 3.007 -41.134 1.00 92.75 106 VAL A N 1
ATOM 865 C CA . VAL A 1 106 ? 23.733 1.546 -41.011 1.00 92.75 106 VAL A CA 1
ATOM 866 C C . VAL A 1 106 ? 22.347 0.918 -40.909 1.00 92.75 106 VAL A C 1
ATOM 868 O O . VAL A 1 106 ? 21.433 1.493 -40.318 1.00 92.75 106 VAL A O 1
ATOM 871 N N . GLU A 1 107 ? 22.175 -0.256 -41.517 1.00 86.75 107 GLU A N 1
ATOM 872 C CA . GLU A 1 107 ? 20.858 -0.887 -41.674 1.00 86.75 107 GLU A CA 1
ATOM 873 C C . GLU A 1 107 ? 20.474 -1.788 -40.498 1.00 86.75 107 GLU A C 1
ATOM 875 O O . GLU A 1 107 ? 19.281 -1.941 -40.221 1.00 86.75 107 GLU A O 1
ATOM 880 N N . THR A 1 108 ? 21.446 -2.366 -39.781 1.00 91.25 108 THR A N 1
ATOM 881 C CA . THR A 1 108 ? 21.176 -3.262 -38.647 1.00 91.25 108 THR A CA 1
ATOM 882 C C . THR A 1 108 ? 21.830 -2.802 -37.345 1.00 91.25 108 THR A C 1
ATOM 884 O O . THR A 1 108 ? 22.821 -2.074 -37.329 1.00 91.25 108 THR A O 1
ATOM 887 N N . MET A 1 109 ? 21.245 -3.235 -36.225 1.00 85.44 109 MET A N 1
ATOM 888 C CA . MET A 1 109 ? 21.806 -3.011 -34.890 1.00 85.44 109 MET A CA 1
ATOM 889 C C . MET A 1 109 ? 23.185 -3.655 -34.727 1.00 85.44 109 MET A C 1
ATOM 891 O O . MET A 1 109 ? 24.049 -3.079 -34.074 1.00 85.44 109 MET A O 1
ATOM 895 N N . ASP A 1 110 ? 23.388 -4.822 -35.335 1.00 90.81 110 ASP A N 1
ATOM 896 C CA . ASP A 1 110 ? 24.650 -5.553 -35.258 1.00 90.81 110 ASP A CA 1
ATOM 897 C C . ASP A 1 110 ? 25.764 -4.786 -35.989 1.00 90.81 110 ASP A C 1
ATOM 899 O O . ASP A 1 110 ? 26.885 -4.714 -35.490 1.00 90.81 110 ASP A O 1
ATOM 903 N N . ASP A 1 111 ? 25.451 -4.128 -37.113 1.00 88.44 111 ASP A N 1
ATOM 904 C CA . ASP A 1 111 ? 26.404 -3.261 -37.823 1.00 88.44 111 ASP A CA 1
ATOM 905 C C . ASP A 1 111 ? 26.841 -2.072 -36.957 1.00 88.44 111 ASP A C 1
ATOM 907 O O . ASP A 1 111 ? 28.020 -1.712 -36.940 1.00 88.44 111 ASP A O 1
ATOM 911 N N . LEU A 1 112 ? 25.902 -1.478 -36.209 1.00 88.69 112 LEU A N 1
ATOM 912 C CA . LEU A 1 112 ? 26.208 -0.400 -35.271 1.00 88.69 112 LEU A CA 1
ATOM 913 C C . LEU A 1 112 ? 27.138 -0.885 -34.149 1.00 88.69 112 LEU A C 1
ATOM 915 O O . LEU A 1 112 ? 28.130 -0.227 -33.851 1.00 88.69 112 LEU A O 1
ATOM 919 N N . GLU A 1 113 ? 26.864 -2.058 -33.573 1.00 88.19 113 GLU A N 1
ATOM 920 C CA . GLU A 1 113 ? 27.708 -2.641 -32.524 1.00 88.19 113 GLU A CA 1
ATOM 921 C C . GLU A 1 113 ? 29.106 -3.019 -33.051 1.00 88.19 113 GLU A C 1
ATOM 923 O O . GLU A 1 113 ? 30.097 -2.871 -32.334 1.00 88.19 113 GLU A O 1
ATOM 928 N N . VAL A 1 114 ? 29.232 -3.461 -34.307 1.00 89.88 114 VAL A N 1
ATOM 929 C CA . VAL A 1 114 ? 30.539 -3.695 -34.950 1.00 89.88 114 VAL A CA 1
ATOM 930 C C . VAL A 1 114 ? 31.332 -2.393 -35.085 1.00 89.88 114 VAL A C 1
ATOM 932 O O . VAL A 1 114 ? 32.532 -2.391 -34.797 1.00 89.88 114 VAL A O 1
ATOM 935 N N . LEU A 1 115 ? 30.684 -1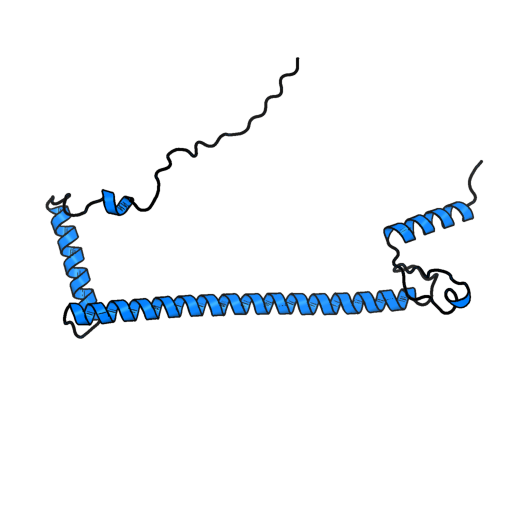.291 -35.477 1.00 85.50 115 LEU A N 1
ATOM 936 C CA . LEU A 1 115 ? 31.329 0.023 -35.563 1.00 85.50 115 LEU A CA 1
ATOM 937 C C . LEU A 1 115 ? 31.772 0.534 -34.188 1.00 85.50 115 LEU A C 1
ATOM 939 O O . LEU A 1 115 ? 32.932 0.915 -34.039 1.00 85.50 115 LEU A O 1
ATOM 943 N N . ASP A 1 116 ? 30.899 0.475 -33.181 1.00 88.19 116 ASP A N 1
ATOM 944 C CA . ASP A 1 116 ? 31.227 0.898 -31.814 1.00 88.19 116 ASP A CA 1
ATOM 945 C C . ASP A 1 116 ? 32.408 0.089 -31.252 1.00 88.19 116 ASP A C 1
ATOM 947 O O . ASP A 1 116 ? 33.335 0.640 -30.657 1.00 88.19 116 ASP A O 1
ATOM 951 N N . ASN A 1 117 ? 32.431 -1.227 -31.485 1.00 88.62 117 ASN A N 1
ATOM 952 C CA . ASN A 1 117 ? 33.537 -2.084 -31.055 1.00 88.62 117 ASN A CA 1
ATOM 953 C C . ASN A 1 117 ? 34.848 -1.773 -31.791 1.00 88.62 117 ASN A C 1
ATOM 955 O O . ASN A 1 117 ? 35.915 -1.828 -31.178 1.00 88.62 117 ASN A O 1
ATOM 959 N N . ALA A 1 118 ? 34.791 -1.442 -33.083 1.00 89.06 118 ALA A N 1
ATOM 960 C CA . ALA A 1 118 ? 35.967 -1.028 -33.843 1.00 89.06 118 ALA A CA 1
ATOM 961 C C . ALA A 1 118 ? 36.525 0.315 -33.337 1.00 89.06 118 ALA A C 1
ATOM 963 O O . ALA A 1 118 ? 37.739 0.449 -33.182 1.00 89.06 118 ALA A O 1
ATOM 964 N N . GLU A 1 119 ? 35.653 1.279 -33.022 1.00 86.44 119 GLU A N 1
ATOM 965 C CA . GLU A 1 119 ? 36.024 2.570 -32.424 1.00 86.44 119 GLU A CA 1
ATOM 966 C C . GLU A 1 119 ? 36.654 2.390 -31.036 1.00 86.44 119 GLU A C 1
ATOM 968 O O . GLU A 1 119 ? 37.713 2.958 -30.758 1.00 86.44 119 GLU A O 1
ATOM 973 N N . LEU A 1 120 ? 36.060 1.546 -30.186 1.00 85.44 120 LEU A N 1
ATOM 974 C CA . LEU A 1 120 ? 36.608 1.202 -28.872 1.00 85.44 120 LEU A CA 1
ATOM 975 C C . LEU A 1 120 ? 37.978 0.530 -28.984 1.00 85.44 120 LEU A C 1
ATOM 977 O O . LEU A 1 120 ? 38.907 0.897 -28.266 1.00 85.44 120 LEU A O 1
ATOM 981 N N . PHE A 1 121 ? 38.120 -0.443 -29.885 1.00 84.62 121 PHE A N 1
ATOM 982 C CA . PHE A 1 121 ? 39.388 -1.134 -30.099 1.00 84.62 121 PHE A CA 1
ATOM 983 C C . PHE A 1 121 ? 40.477 -0.165 -30.575 1.00 84.62 121 PHE A C 1
ATOM 985 O O . PHE A 1 121 ? 41.577 -0.172 -30.026 1.00 84.62 121 PHE A O 1
ATOM 992 N N . ALA A 1 122 ? 40.154 0.721 -31.521 1.00 83.00 122 ALA A N 1
ATOM 993 C CA . ALA A 1 122 ? 41.073 1.750 -31.998 1.00 83.00 122 ALA A CA 1
ATOM 994 C C . ALA A 1 122 ? 41.467 2.746 -30.891 1.00 83.00 122 ALA A C 1
ATOM 996 O O . ALA A 1 122 ? 42.632 3.134 -30.802 1.00 83.00 122 ALA A O 1
ATOM 997 N N . ALA A 1 123 ? 40.533 3.131 -30.013 1.00 80.19 123 ALA A N 1
ATOM 998 C CA . ALA A 1 123 ? 40.820 3.998 -28.867 1.00 80.19 123 ALA A CA 1
ATOM 999 C C . ALA A 1 123 ? 41.774 3.328 -27.860 1.00 80.19 123 ALA A C 1
ATOM 1001 O O . ALA A 1 123 ? 42.725 3.955 -27.388 1.00 80.19 123 ALA A O 1
ATOM 1002 N N . VAL A 1 124 ? 41.564 2.039 -27.574 1.00 82.38 124 VAL A N 1
ATOM 1003 C CA . VAL A 1 124 ? 42.454 1.245 -26.711 1.00 82.38 124 VAL A CA 1
ATOM 1004 C C . VAL A 1 124 ? 43.834 1.073 -27.351 1.00 82.38 124 VAL A C 1
ATOM 1006 O O . VAL A 1 124 ? 44.849 1.232 -26.674 1.00 82.38 124 VAL A O 1
ATOM 1009 N N . GLU A 1 125 ? 43.901 0.788 -28.652 1.00 82.44 125 GLU A N 1
ATOM 1010 C CA . GLU A 1 125 ? 45.162 0.668 -29.393 1.00 82.44 125 GLU A CA 1
ATOM 1011 C C . GLU A 1 125 ? 45.950 1.987 -29.387 1.00 82.44 125 GLU A C 1
ATOM 1013 O O . GLU A 1 125 ? 47.147 1.990 -29.090 1.00 82.44 125 GLU A O 1
ATOM 1018 N N . ALA A 1 126 ? 45.281 3.121 -29.612 1.00 79.00 126 ALA A N 1
ATOM 1019 C CA . ALA A 1 126 ? 45.893 4.445 -29.516 1.00 79.00 126 ALA A CA 1
ATOM 1020 C C . ALA A 1 126 ? 46.455 4.715 -28.108 1.00 79.00 126 ALA A C 1
ATOM 1022 O O . ALA A 1 126 ? 47.581 5.205 -27.974 1.00 79.00 126 ALA A O 1
ATOM 1023 N N . GLN A 1 127 ? 45.725 4.332 -27.055 1.00 75.44 127 GLN A N 1
ATOM 1024 C CA . GLN A 1 127 ? 46.191 4.449 -25.672 1.00 75.44 127 GLN A CA 1
ATOM 1025 C C . GLN A 1 127 ? 47.446 3.596 -25.412 1.00 75.44 127 GLN A C 1
ATOM 1027 O O . GLN A 1 127 ? 48.396 4.073 -24.786 1.00 75.44 127 GLN A O 1
ATOM 1032 N N . LEU A 1 128 ? 47.489 2.361 -25.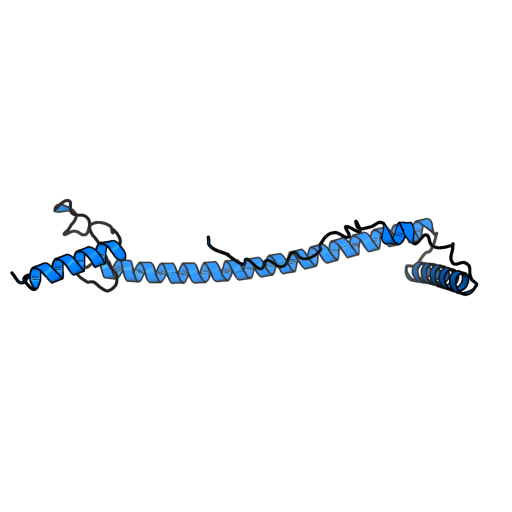926 1.00 78.06 128 LEU A N 1
ATOM 1033 C CA . LEU A 1 128 ? 48.644 1.459 -25.807 1.00 78.06 128 LEU A CA 1
ATOM 1034 C C . LEU A 1 128 ? 49.876 1.955 -26.577 1.00 78.06 128 LEU A C 1
ATOM 1036 O O . LEU A 1 128 ? 51.004 1.749 -26.130 1.00 78.06 128 LEU A O 1
ATOM 1040 N N . LEU A 1 129 ? 49.670 2.646 -27.700 1.00 80.25 129 LEU A N 1
ATOM 1041 C CA . LEU A 1 129 ? 50.727 3.285 -28.491 1.00 80.25 129 LEU A CA 1
ATOM 1042 C C . LEU A 1 129 ? 51.226 4.610 -27.884 1.00 80.25 129 LEU A C 1
ATOM 1044 O O . LEU A 1 129 ? 52.063 5.289 -28.479 1.00 80.25 129 LEU A O 1
ATOM 1048 N N . GLY A 1 130 ? 50.758 4.964 -26.683 1.00 67.88 130 GLY A N 1
ATOM 1049 C CA . GLY A 1 130 ? 51.230 6.120 -25.925 1.00 67.88 130 GLY A CA 1
ATOM 1050 C C . GLY A 1 130 ? 50.434 7.403 -26.161 1.00 67.88 130 GLY A C 1
ATOM 1051 O O . GLY A 1 130 ? 50.842 8.455 -25.67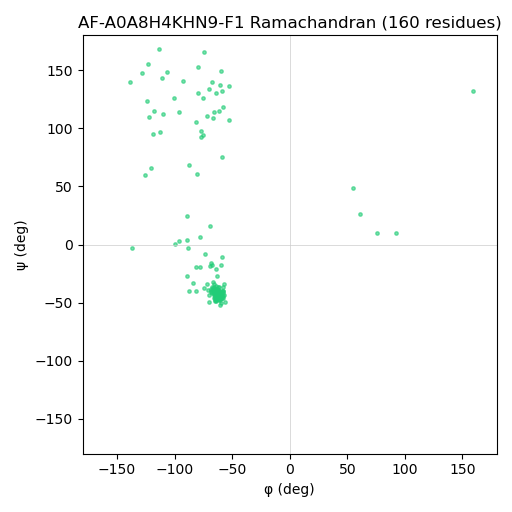0 1.00 67.88 130 GLY A O 1
ATOM 1052 N N . ALA A 1 131 ? 49.288 7.342 -26.848 1.00 65.94 131 ALA A N 1
ATOM 1053 C CA . ALA A 1 131 ? 48.367 8.469 -26.984 1.00 65.94 131 ALA A CA 1
ATOM 1054 C C . ALA A 1 131 ? 47.481 8.604 -25.726 1.00 65.94 131 ALA A C 1
ATOM 1056 O O . ALA A 1 131 ? 46.259 8.485 -25.773 1.00 65.94 131 ALA A O 1
ATOM 1057 N N . ALA A 1 132 ? 48.115 8.824 -24.570 1.00 58.78 132 ALA A N 1
ATOM 1058 C CA . ALA A 1 132 ? 47.441 8.946 -23.273 1.00 58.78 132 ALA A CA 1
ATOM 1059 C C . ALA A 1 132 ? 46.566 10.213 -23.144 1.00 58.78 132 ALA A C 1
ATOM 1061 O O . ALA A 1 132 ? 45.697 10.255 -22.280 1.00 58.78 132 ALA A O 1
ATOM 1062 N N . ASP A 1 133 ? 46.778 11.203 -24.018 1.00 61.12 133 ASP A N 1
ATOM 1063 C CA . ASP A 1 133 ? 46.096 12.510 -24.035 1.00 61.12 133 ASP A CA 1
ATOM 1064 C C . ASP A 1 133 ? 44.802 12.522 -24.880 1.00 61.12 133 ASP A C 1
ATOM 1066 O O . ASP A 1 133 ? 44.180 13.561 -25.073 1.00 61.12 133 ASP A O 1
ATOM 1070 N N . VAL A 1 134 ? 44.396 11.371 -25.431 1.00 61.75 134 VAL A N 1
ATOM 1071 C CA . VAL A 1 134 ? 43.188 11.241 -26.273 1.00 61.75 134 VAL A CA 1
ATOM 1072 C C . VAL A 1 134 ? 41.902 11.198 -25.432 1.00 61.75 134 VAL A C 1
ATOM 1074 O O . VAL A 1 134 ? 40.819 11.463 -25.948 1.00 61.75 134 VAL A O 1
ATOM 1077 N N . ILE A 1 135 ? 42.012 10.892 -24.135 1.00 59.59 135 ILE A N 1
ATOM 1078 C CA . ILE A 1 135 ? 40.890 10.817 -23.191 1.00 59.59 135 ILE A CA 1
ATOM 1079 C C . ILE A 1 135 ? 41.105 11.869 -22.097 1.00 59.59 135 ILE A C 1
ATOM 1081 O O . ILE A 1 135 ? 42.036 11.746 -21.300 1.00 59.59 135 ILE A O 1
ATOM 1085 N N . ASP A 1 136 ? 40.230 12.877 -22.025 1.00 67.56 136 ASP A N 1
ATOM 1086 C CA . ASP A 1 136 ? 40.239 13.854 -20.931 1.00 67.56 136 ASP A CA 1
ATOM 1087 C C . ASP A 1 136 ? 39.652 13.235 -19.650 1.00 67.56 136 ASP A C 1
ATOM 1089 O O . ASP A 1 136 ? 38.443 13.218 -19.408 1.00 67.56 136 ASP A O 1
ATOM 1093 N N . TRP A 1 137 ? 40.534 12.711 -18.799 1.00 70.25 137 TRP A N 1
ATOM 1094 C CA . TRP A 1 137 ? 40.160 12.159 -17.495 1.00 70.25 137 TRP A CA 1
ATOM 1095 C C . TRP A 1 137 ? 39.585 13.211 -16.535 1.00 70.25 137 TRP A C 1
ATOM 1097 O O . TRP A 1 137 ? 38.865 12.849 -15.604 1.00 70.25 137 TRP A O 1
ATOM 1107 N N . GLY A 1 138 ? 39.863 14.501 -16.752 1.00 69.62 138 GLY A N 1
ATOM 1108 C CA . GLY A 1 138 ? 39.283 15.594 -15.976 1.00 69.62 138 GLY A CA 1
ATOM 1109 C C . GLY A 1 138 ? 37.766 15.672 -16.142 1.00 69.62 138 GLY A C 1
ATOM 1110 O O . GLY A 1 138 ? 37.059 15.847 -15.152 1.00 69.62 138 GLY A O 1
ATOM 1111 N N . GLU A 1 139 ? 37.257 15.451 -17.356 1.00 64.56 139 GLU A N 1
ATOM 1112 C CA . GLU A 1 139 ? 35.817 15.396 -17.638 1.00 64.56 139 GLU A CA 1
ATOM 1113 C C . GLU A 1 139 ? 35.165 14.099 -17.140 1.00 64.56 139 GLU A C 1
ATOM 1115 O O . GLU A 1 139 ? 34.060 14.128 -16.592 1.00 64.56 139 GLU A O 1
ATOM 1120 N N . VAL A 1 140 ? 35.865 12.964 -17.245 1.00 62.62 140 VAL A N 1
ATOM 1121 C CA . VAL A 1 140 ? 35.371 11.657 -16.768 1.00 62.62 140 VAL A CA 1
ATOM 1122 C C . VAL A 1 140 ? 35.145 11.653 -15.249 1.00 62.62 140 VAL A C 1
ATOM 1124 O O . VAL A 1 140 ? 34.176 11.062 -14.769 1.00 62.62 140 VAL A O 1
ATOM 1127 N N . PHE A 1 141 ? 35.995 12.345 -14.482 1.00 64.00 141 PHE A N 1
ATOM 1128 C CA . PHE A 1 141 ? 35.874 12.456 -13.022 1.00 64.00 141 PHE A CA 1
ATOM 1129 C C . PHE A 1 141 ? 35.159 13.732 -12.539 1.00 64.00 141 PHE A C 1
ATOM 1131 O O . PHE A 1 141 ? 35.007 13.918 -11.331 1.00 64.00 141 PHE A O 1
ATOM 1138 N N . ALA A 1 142 ? 34.661 14.591 -13.437 1.00 57.06 142 ALA A N 1
ATOM 1139 C CA . ALA A 1 142 ? 33.972 15.832 -13.064 1.00 57.06 142 ALA A CA 1
ATOM 1140 C C . ALA A 1 142 ? 32.553 15.625 -12.487 1.00 57.06 142 ALA A C 1
ATOM 1142 O O . ALA A 1 142 ? 31.953 16.568 -11.964 1.00 57.06 142 ALA A O 1
ATOM 1143 N N . PHE A 1 143 ? 32.005 14.405 -12.516 1.00 53.06 143 PHE A N 1
ATOM 1144 C CA . PHE A 1 143 ? 30.713 14.080 -11.897 1.00 53.06 143 PHE A CA 1
ATOM 1145 C C . PHE A 1 143 ? 30.858 13.673 -10.424 1.00 53.06 143 PHE A C 1
ATOM 1147 O O . PHE A 1 143 ? 30.597 12.537 -10.033 1.00 53.06 143 PHE A O 1
ATOM 1154 N N . GLY A 1 144 ? 31.235 14.635 -9.585 1.00 50.50 144 GLY A N 1
ATOM 1155 C CA . GLY A 1 144 ? 31.104 14.531 -8.133 1.00 50.50 144 GLY A CA 1
ATOM 1156 C C . GLY A 1 144 ? 32.030 15.498 -7.400 1.00 50.50 144 GLY A C 1
ATOM 1157 O O . GLY A 1 144 ? 33.219 15.546 -7.712 1.00 50.50 144 GLY A O 1
ATOM 1158 N N . PRO A 1 145 ? 31.545 16.267 -6.407 1.00 45.56 145 PRO A N 1
ATOM 1159 C CA . PRO A 1 145 ? 32.449 17.038 -5.581 1.00 45.56 145 PRO A CA 1
ATOM 1160 C C . PRO A 1 145 ? 33.302 16.050 -4.784 1.00 45.56 145 PRO A C 1
ATOM 1162 O O . PRO A 1 145 ? 32.807 15.355 -3.895 1.00 45.56 145 PRO A O 1
ATOM 1165 N N . LEU A 1 146 ? 34.604 16.035 -5.063 1.00 50.09 146 LEU A N 1
ATOM 1166 C CA . LEU A 1 146 ? 35.627 15.731 -4.069 1.00 50.09 146 LEU A CA 1
ATOM 1167 C C . LEU A 1 146 ? 35.496 16.766 -2.938 1.00 50.09 146 LEU A C 1
ATOM 1169 O O . LEU A 1 146 ? 36.262 17.718 -2.835 1.00 50.09 146 LEU A O 1
ATOM 1173 N N . SER A 1 147 ? 34.478 16.603 -2.093 1.00 50.78 147 SER A N 1
ATOM 1174 C CA . SER A 1 147 ? 34.503 17.146 -0.744 1.00 50.78 147 SER A CA 1
ATOM 1175 C C . SER A 1 147 ? 35.391 16.206 0.056 1.00 50.78 147 SER A C 1
ATOM 1177 O O . SER A 1 147 ? 34.966 15.139 0.492 1.00 50.78 147 SER A O 1
ATOM 1179 N N . SER A 1 148 ? 36.657 16.588 0.214 1.00 49.78 148 SER A N 1
ATOM 1180 C CA . SER A 1 148 ? 37.624 15.889 1.060 1.00 49.78 148 SER A CA 1
ATOM 1181 C C . SER A 1 148 ? 37.329 16.023 2.562 1.00 49.78 148 SER A C 1
ATOM 1183 O O . SER A 1 148 ? 38.204 15.729 3.369 1.00 49.78 148 SER A O 1
ATOM 1185 N N . ASP A 1 149 ? 36.125 16.440 2.964 1.00 45.34 149 ASP A N 1
ATOM 1186 C CA . ASP A 1 149 ? 35.811 16.818 4.342 1.00 45.34 149 ASP A CA 1
ATOM 1187 C C . ASP A 1 149 ? 34.611 16.041 4.903 1.00 45.34 149 ASP A C 1
ATOM 1189 O O . ASP A 1 149 ? 33.627 16.606 5.372 1.00 45.34 149 ASP A O 1
ATOM 1193 N N . VAL A 1 150 ? 34.718 14.712 4.943 1.00 48.47 150 VAL A N 1
ATOM 1194 C CA . VAL A 1 150 ? 34.040 13.918 5.983 1.00 48.47 150 VAL A CA 1
ATOM 1195 C C . VAL A 1 150 ? 35.103 13.154 6.765 1.00 48.47 150 VAL A C 1
ATOM 1197 O O . VAL A 1 150 ? 35.198 11.930 6.752 1.00 48.47 150 VAL A O 1
ATOM 1200 N N . ALA A 1 151 ? 35.941 13.914 7.472 1.00 51.06 151 ALA A N 1
ATOM 1201 C CA . ALA A 1 151 ? 36.666 13.394 8.618 1.00 51.06 151 ALA A CA 1
ATOM 1202 C C . ALA A 1 151 ? 35.637 13.085 9.714 1.00 51.06 151 ALA A C 1
ATOM 1204 O O . ALA A 1 151 ? 35.035 13.990 10.300 1.00 51.06 151 ALA A O 1
ATOM 1205 N N . GLY A 1 152 ? 35.419 11.795 9.968 1.00 45.06 152 GLY A N 1
ATOM 1206 C CA . GLY A 1 152 ? 34.591 11.311 11.063 1.00 45.06 152 GLY A CA 1
ATOM 1207 C C . GLY A 1 152 ? 35.027 11.930 12.388 1.00 45.06 152 GLY A C 1
ATOM 1208 O O . GLY A 1 152 ? 36.057 11.567 12.956 1.00 45.06 152 GLY A O 1
ATOM 1209 N N . ARG A 1 153 ? 34.224 12.861 12.909 1.00 36.34 153 ARG A N 1
ATOM 1210 C CA . ARG A 1 153 ? 34.333 13.297 14.300 1.00 36.34 153 ARG A CA 1
ATOM 1211 C C . ARG A 1 153 ? 33.706 12.223 15.179 1.00 36.34 153 ARG A C 1
ATOM 1213 O O . ARG A 1 153 ? 32.504 12.210 15.418 1.00 36.34 153 ARG A O 1
ATOM 1220 N N . SER A 1 154 ? 34.561 11.310 15.626 1.00 42.00 154 SER A N 1
ATOM 1221 C CA . SER A 1 154 ? 34.297 10.411 16.745 1.00 42.00 154 SER A CA 1
ATOM 1222 C C . SER A 1 154 ? 33.987 11.241 17.993 1.00 42.00 154 SER A C 1
ATOM 1224 O O . SER A 1 154 ? 34.806 12.048 18.437 1.00 42.00 154 SER A O 1
ATOM 1226 N N . SER A 1 155 ? 32.776 11.076 18.522 1.00 45.25 155 SER A N 1
ATOM 1227 C CA . SER A 1 155 ? 32.333 11.682 19.774 1.00 45.25 155 SER A CA 1
ATOM 1228 C C . SER A 1 155 ? 32.845 10.841 20.941 1.00 45.25 155 SER A C 1
ATOM 1230 O O . SER A 1 155 ? 32.330 9.756 21.206 1.00 45.25 155 SER A O 1
ATOM 1232 N N . SER A 1 156 ? 33.867 11.332 21.640 1.00 46.69 156 SER A N 1
ATOM 1233 C CA . SER A 1 156 ? 34.218 10.854 22.977 1.00 46.69 156 SER A CA 1
ATOM 1234 C C . SER A 1 156 ? 34.107 12.015 23.956 1.00 46.69 156 SER A C 1
ATOM 1236 O O . SER A 1 156 ? 35.016 12.832 24.110 1.00 46.69 156 SER A O 1
ATOM 1238 N N . GLU A 1 157 ? 32.947 12.087 24.587 1.00 41.09 157 GLU A N 1
ATOM 1239 C CA . GLU A 1 157 ? 32.612 12.990 25.675 1.00 41.09 157 GLU A CA 1
ATOM 1240 C C . GLU A 1 157 ? 33.356 12.540 26.944 1.00 41.09 157 GLU A C 1
ATOM 1242 O O . GLU A 1 157 ? 33.082 11.480 27.503 1.00 41.09 157 GLU A O 1
ATOM 1247 N N . VAL A 1 158 ? 34.341 13.325 27.394 1.00 47.28 158 VAL A N 1
ATOM 1248 C CA . VAL A 1 158 ? 34.968 13.157 28.715 1.00 47.28 158 VAL A CA 1
ATOM 1249 C C . VAL A 1 158 ? 34.595 14.362 29.565 1.00 47.28 158 VAL A C 1
ATOM 1251 O O . VAL A 1 158 ? 35.228 15.415 29.513 1.00 47.28 158 VAL A O 1
ATOM 1254 N N . VAL A 1 159 ? 33.554 14.178 30.372 1.00 49.53 159 VAL A N 1
ATOM 1255 C CA . VAL A 1 159 ? 33.178 15.076 31.463 1.00 49.53 159 VAL A CA 1
ATOM 1256 C C . VAL A 1 159 ? 34.323 15.117 32.479 1.00 49.53 159 VAL A C 1
ATOM 1258 O O . VAL A 1 159 ? 34.601 14.123 33.152 1.00 49.53 159 VAL A O 1
ATOM 1261 N N . ARG A 1 160 ? 34.970 16.275 32.643 1.00 41.62 160 ARG A N 1
ATOM 1262 C CA . ARG A 1 160 ? 35.735 16.585 33.857 1.00 41.62 160 ARG A CA 1
ATOM 1263 C C . ARG A 1 160 ? 35.015 17.675 34.635 1.00 41.62 160 ARG A C 1
ATOM 1265 O O . ARG A 1 160 ? 34.906 18.810 34.192 1.00 41.62 160 ARG A O 1
ATOM 1272 N N . ARG A 1 161 ? 34.518 17.260 35.800 1.00 42.09 161 ARG A N 1
ATOM 1273 C CA . ARG A 1 161 ? 34.043 18.107 36.891 1.00 42.09 161 ARG A CA 1
ATOM 1274 C C . ARG A 1 161 ? 35.176 18.999 37.396 1.00 42.09 161 ARG A C 1
ATOM 1276 O O . ARG A 1 161 ? 36.268 18.490 37.655 1.00 42.09 161 ARG A O 1
ATOM 1283 N N . SER A 1 162 ? 34.874 20.266 37.643 1.00 48.72 162 SER A N 1
ATOM 1284 C CA . SER A 1 162 ? 35.341 21.044 38.799 1.00 48.72 162 SER A CA 1
ATOM 1285 C C . SER A 1 162 ? 34.349 22.171 39.034 1.00 48.72 162 SER A C 1
ATOM 1287 O O . SER A 1 162 ? 33.991 22.825 38.032 1.00 48.72 162 SER A O 1
#

Secondary structure (DSSP, 8-state):
-PPPHHHHHHHHHHHHHHHH-EEEPPPTTTGGGT--EEEBTTBTTSTTHHHH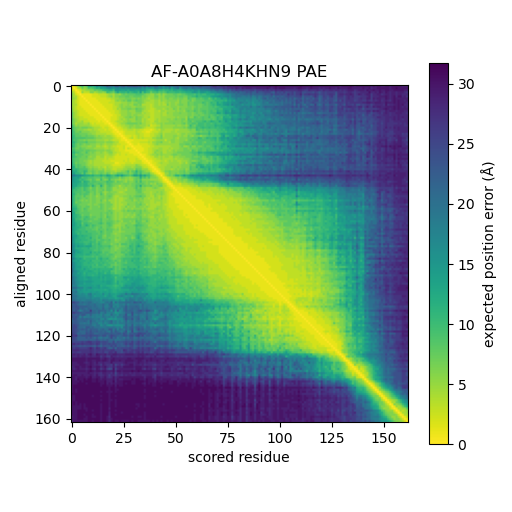HHHHHHHHHHHHHHHHHHHHHHHHHHHHHHHHHHHHHHHHHHHHHHHHHHHHT-SSHHHHHHHHHHHHHHHHHHHHTT-GGGS-HHHHT-SS------------------

Solvent-accessible surface area (backbone atoms only — not comparable to full-atom values): 9805 Å² total; per-residue (Å²): 134,84,80,54,72,69,57,53,54,50,53,54,49,51,55,48,40,73,77,63,34,46,82,47,81,53,46,91,76,25,50,87,67,77,39,86,29,71,29,34,81,97,46,81,91,38,88,60,22,62,56,52,43,54,49,48,58,49,48,54,51,53,49,53,52,53,53,52,52,52,53,53,52,53,5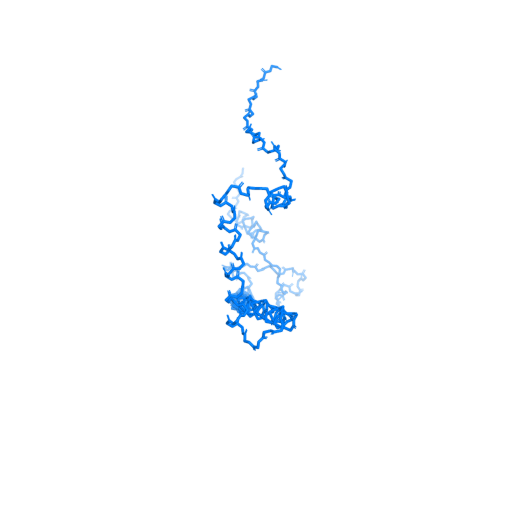0,52,50,52,53,53,49,54,52,50,52,51,51,52,51,52,52,50,51,52,51,54,50,51,53,46,27,63,74,72,72,44,94,47,72,65,58,49,52,53,50,53,50,51,54,52,50,51,53,52,50,40,39,75,75,66,46,65,81,80,60,65,61,69,66,73,60,61,85,56,85,87,68,90,76,79,75,81,80,78,87,78,89,77,90,75,90,130

Sequence (162 aa):
MSESKATRNRQAQAILIENTGFLIMPCGYCEPRGLKCWAKEGYSKCAQSDRFAAEKRRLEREEEVAENELLQLQQQVNEHLSRLMRLHCQKKQLQERSDEMLRRNVETMDDLEVLDNAELFAAVEAQLLGAADVIDWGEVFAFGPLSSDVAGRSSSEVVRRS

Organism: NCBI:txid2364996

Foldseek 3Di:
DDDDPVVVVVVVVVVCQVPAKDFDDDDPVQVVVVHTDIAGPPDPPDVCNPVVVVVVVVVVVVVVVVVVVVVVVVVVVVVVVVVVVVVVVVVVVVVVLVVVCVVVVHDDSVVVVVVVVVVVVVVVVCVVVPVVVPDDVCVVPVPDDPPVPPPPPDDDDDDDDD

Radius of gyration: 37.93 Å; Cα contacts (8 Å, |Δi|>4): 61; chains: 1; bounding box: 84×31×103 Å

pLDDT: mean 81.23, std 16.56, range [36.34, 98.5]

Mean predicted aligned error: 15.31 Å